Protein AF-A0A8D0JMH1-F1 (afdb_monomer)

Radius of gyration: 42.27 Å; Cα contacts (8 Å, |Δi|>4): 27; chains: 1; bounding box: 90×72×125 Å

Sequence (154 aa):
MNTSFLKRGDCNSGYRIKMGEKRKRQQKLQNVPQIPCIRVPPSASGTSLLKDLTQGQQRYFYSIMRIYSPRPQWEALQTRYIHRLLQEQLLGYITQQEALAYAAVLRDSTKRASAKAAPQRTIPQRASGMTRTRPTALPVSAVAVGPRAQSMGL

Mean predicted aligned error: 19.94 Å

pLDDT: mean 70.53, std 21.59, range [32.16, 96.62]

Secondary structure (DSSP, 8-state):
-----------------------------TT-------PPPHHHHTSTTTTT--HHHHHHHHHHHHHT-SHHHHHHHHHHHHHHHHHHHHTTSS-HHHHHHHHHHHHHHHHHHHHHT-------------------------------------

InterPro domains:
  IPR029373 FAM216 [PF15107] (19-128)
  IPR029373 FAM216 [PTHR16476] (14-151)

Structure (mmCIF, N/CA/C/O backbone):
data_AF-A0A8D0JMH1-F1
#
_entry.id   AF-A0A8D0JMH1-F1
#
loop_
_atom_site.group_PDB
_atom_site.id
_atom_site.type_symbol
_atom_site.label_atom_id
_atom_site.label_alt_id
_atom_site.label_comp_id
_atom_site.label_asym_id
_atom_site.label_entity_id
_atom_site.label_seq_id
_atom_site.pdbx_PDB_ins_code
_atom_site.Cartn_x
_atom_site.Cartn_y
_atom_site.Cartn_z
_atom_site.occupancy
_atom_site.B_iso_or_equiv
_atom_site.auth_seq_id
_atom_site.auth_comp_id
_atom_site.auth_asym_id
_atom_site.auth_atom_id
_atom_site.pdbx_PDB_model_num
ATOM 1 N N . MET A 1 1 ? 72.275 24.451 -66.488 1.00 33.97 1 MET A N 1
ATOM 2 C CA . MET A 1 1 ? 73.069 23.386 -65.844 1.00 33.97 1 MET A CA 1
ATOM 3 C C . MET A 1 1 ? 72.983 23.557 -64.337 1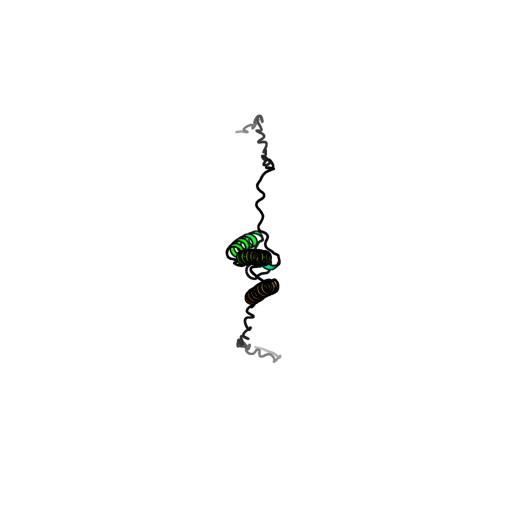.00 33.97 1 MET A C 1
ATOM 5 O O . MET A 1 1 ? 73.310 24.633 -63.867 1.00 33.97 1 MET A O 1
ATOM 9 N N . ASN A 1 2 ? 72.551 22.490 -63.657 1.00 32.16 2 ASN A N 1
ATOM 10 C CA . ASN A 1 2 ? 72.887 22.089 -62.283 1.00 32.16 2 ASN A CA 1
ATOM 11 C C . ASN A 1 2 ? 72.436 22.999 -61.118 1.00 32.16 2 ASN A C 1
ATOM 13 O O . ASN A 1 2 ? 72.894 24.120 -60.969 1.00 32.16 2 ASN A O 1
ATOM 17 N N . THR A 1 3 ? 71.390 22.582 -60.385 1.00 39.97 3 THR A N 1
ATOM 18 C CA . THR A 1 3 ? 71.424 21.811 -59.106 1.00 39.97 3 THR A CA 1
ATOM 19 C C . THR A 1 3 ? 71.620 22.744 -57.900 1.00 39.97 3 THR A C 1
ATOM 21 O O . THR A 1 3 ? 72.518 23.563 -57.928 1.00 39.97 3 THR A O 1
ATOM 24 N N . SER A 1 4 ? 70.939 22.689 -56.758 1.00 41.38 4 SER A N 1
ATOM 25 C CA . SER A 1 4 ? 69.920 21.808 -56.195 1.00 41.38 4 SER A CA 1
ATOM 26 C C . SER A 1 4 ? 69.784 22.169 -54.699 1.00 41.38 4 SER A C 1
ATOM 28 O O . SER A 1 4 ? 70.728 22.690 -54.115 1.00 41.38 4 SER A O 1
ATOM 30 N N . PHE A 1 5 ? 68.666 21.770 -54.086 1.00 43.41 5 PHE A N 1
ATOM 31 C CA . PHE A 1 5 ? 68.468 21.533 -52.645 1.00 43.41 5 PHE A CA 1
ATOM 32 C C . PHE A 1 5 ? 68.405 22.729 -51.674 1.00 43.41 5 PHE A C 1
ATOM 34 O O . PHE A 1 5 ? 69.396 23.170 -51.097 1.00 43.41 5 PHE A O 1
ATOM 41 N N . LEU A 1 6 ? 67.159 23.112 -51.348 1.00 45.34 6 LEU A N 1
ATOM 42 C CA . LEU A 1 6 ? 66.794 23.685 -50.049 1.00 45.34 6 LEU A CA 1
ATOM 43 C C . LEU A 1 6 ? 67.271 22.758 -48.920 1.00 45.34 6 LEU A C 1
ATOM 45 O O . LEU A 1 6 ? 66.761 21.646 -48.748 1.00 45.34 6 LEU A O 1
ATOM 49 N N . LYS A 1 7 ? 68.218 23.243 -48.118 1.00 45.16 7 LYS A N 1
ATOM 50 C CA . LYS A 1 7 ? 68.630 22.614 -46.866 1.00 45.16 7 LYS A CA 1
ATOM 51 C C . LYS A 1 7 ? 67.580 22.924 -45.796 1.00 45.16 7 LYS A C 1
ATOM 53 O O . LYS A 1 7 ? 67.438 24.061 -45.362 1.00 45.16 7 LYS A O 1
ATOM 58 N N . ARG A 1 8 ? 66.819 21.898 -45.406 1.00 52.59 8 ARG A N 1
ATOM 59 C CA . ARG A 1 8 ? 66.055 21.873 -44.152 1.00 52.59 8 ARG A CA 1
ATOM 60 C C . ARG A 1 8 ? 67.041 21.727 -42.991 1.00 52.59 8 ARG A C 1
ATOM 62 O O . ARG A 1 8 ? 67.857 20.812 -43.015 1.00 52.59 8 ARG A O 1
ATOM 69 N N . GLY A 1 9 ? 66.926 22.605 -42.005 1.00 43.75 9 GLY A N 1
ATOM 70 C CA . GLY A 1 9 ? 67.577 22.517 -40.697 1.00 43.75 9 GLY A CA 1
ATOM 71 C C . GLY A 1 9 ? 67.386 23.851 -39.973 1.00 43.75 9 GLY A C 1
ATOM 72 O O . GLY A 1 9 ? 67.534 24.895 -40.591 1.00 43.75 9 GLY A O 1
ATOM 73 N N . ASP A 1 10 ? 66.963 23.954 -38.725 1.00 45.00 10 ASP A N 1
ATOM 74 C CA . ASP A 1 10 ? 66.491 22.984 -37.751 1.00 45.00 10 ASP A CA 1
ATOM 75 C C . ASP A 1 10 ? 65.438 23.726 -36.923 1.00 45.00 10 ASP A C 1
ATOM 77 O O . ASP A 1 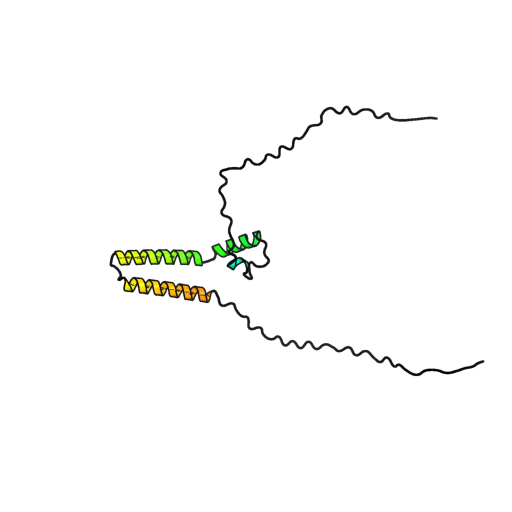10 ? 65.672 24.841 -36.449 1.00 45.00 10 ASP A O 1
ATOM 81 N N . CYS A 1 11 ? 64.249 23.144 -36.772 1.00 42.19 11 CYS A N 1
ATOM 82 C CA . CYS A 1 11 ? 63.221 23.718 -35.911 1.00 42.19 11 CYS A CA 1
ATOM 83 C C . CYS A 1 11 ? 63.688 23.495 -34.470 1.00 42.19 11 CYS A C 1
ATOM 85 O O . CYS A 1 11 ? 63.583 22.381 -33.955 1.00 42.19 11 CYS A O 1
ATOM 87 N N . ASN A 1 12 ? 64.246 24.530 -33.842 1.00 44.53 12 ASN A N 1
ATOM 88 C CA . ASN A 1 12 ? 64.660 24.486 -32.447 1.00 44.53 12 ASN A CA 1
ATOM 89 C C . ASN A 1 12 ? 63.431 24.193 -31.564 1.00 44.53 12 ASN A C 1
ATOM 91 O O . ASN A 1 12 ? 62.542 25.021 -31.359 1.00 44.53 12 ASN A O 1
ATOM 95 N N . S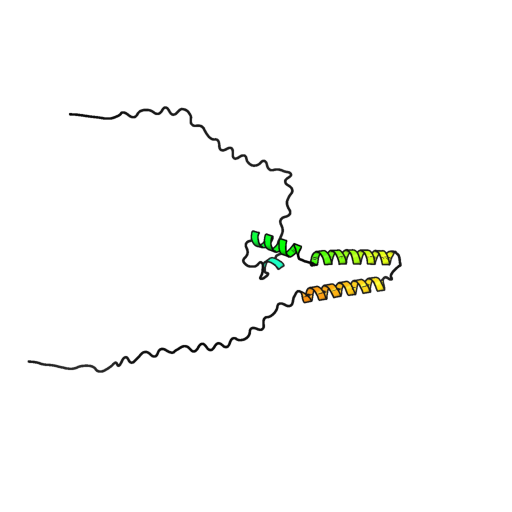ER A 1 13 ? 63.372 22.938 -31.129 1.00 55.69 13 SER A N 1
ATOM 96 C CA . SER A 1 13 ? 62.386 22.341 -30.241 1.00 55.69 13 SER A CA 1
ATOM 97 C C . SER A 1 13 ? 62.538 22.936 -28.842 1.00 55.69 13 SER A C 1
ATOM 99 O O . SER A 1 13 ? 63.362 22.468 -28.058 1.00 55.69 13 SER A O 1
ATOM 101 N N . GLY A 1 14 ? 61.726 23.942 -28.514 1.00 53.91 14 GLY A N 1
ATOM 102 C CA . GLY A 1 14 ? 61.943 24.715 -27.292 1.00 53.91 14 GLY A CA 1
ATOM 103 C C . GLY A 1 14 ? 60.721 25.141 -26.490 1.00 53.91 14 GLY A C 1
ATOM 104 O O . GLY A 1 14 ? 60.881 25.997 -25.637 1.00 53.91 14 GLY A O 1
ATOM 105 N N . TYR A 1 15 ? 59.519 24.601 -26.708 1.00 48.75 15 TYR A N 1
ATOM 106 C CA . TYR A 1 15 ? 58.428 24.715 -25.721 1.00 48.75 15 TYR A CA 1
ATOM 107 C C . TYR A 1 15 ? 57.326 23.687 -25.990 1.00 48.75 15 TYR A C 1
ATOM 109 O O . TYR A 1 15 ? 56.277 23.946 -26.573 1.00 48.75 15 TYR A O 1
ATOM 117 N N . ARG A 1 16 ? 57.543 22.464 -25.512 1.00 48.88 16 ARG A N 1
ATOM 118 C CA . ARG A 1 16 ? 56.466 21.484 -25.383 1.00 48.88 16 ARG A CA 1
ATOM 119 C C . ARG A 1 16 ? 55.609 21.899 -24.187 1.00 48.88 16 ARG A C 1
ATOM 121 O O . ARG A 1 16 ? 55.895 21.497 -23.060 1.00 48.88 16 ARG A O 1
ATOM 128 N N . ILE A 1 17 ? 54.577 22.713 -24.431 1.00 52.47 17 ILE A N 1
ATOM 129 C CA . ILE A 1 17 ? 53.492 22.966 -23.474 1.00 52.47 17 ILE A CA 1
ATOM 130 C C . ILE A 1 17 ? 52.895 21.596 -23.139 1.00 52.47 17 ILE A C 1
ATOM 132 O O . ILE A 1 17 ? 52.091 21.036 -23.883 1.00 52.47 17 ILE A O 1
ATOM 136 N N . LYS A 1 18 ? 53.343 20.997 -22.033 1.00 56.25 18 LYS A N 1
ATOM 137 C CA . LYS A 1 18 ? 52.652 19.862 -21.437 1.00 56.25 18 LYS A CA 1
ATOM 138 C C . LYS A 1 18 ? 51.336 20.423 -20.915 1.00 56.25 18 LYS A C 1
ATOM 140 O O . LYS A 1 18 ? 51.279 20.918 -19.792 1.00 56.25 18 LYS A O 1
ATOM 145 N N . MET A 1 19 ? 50.285 20.335 -21.729 1.00 52.09 19 MET A N 1
ATOM 146 C CA . MET A 1 19 ? 48.911 20.332 -21.242 1.00 52.09 19 MET A CA 1
ATOM 147 C C . MET A 1 19 ? 48.790 19.090 -20.365 1.00 52.09 19 MET A C 1
ATOM 149 O O . MET A 1 19 ? 48.402 18.017 -20.815 1.00 52.09 19 MET A O 1
ATOM 153 N N . GLY A 1 20 ? 49.247 19.201 -19.119 1.00 50.06 20 GLY A N 1
ATOM 154 C CA . GLY A 1 20 ? 48.911 18.241 -18.096 1.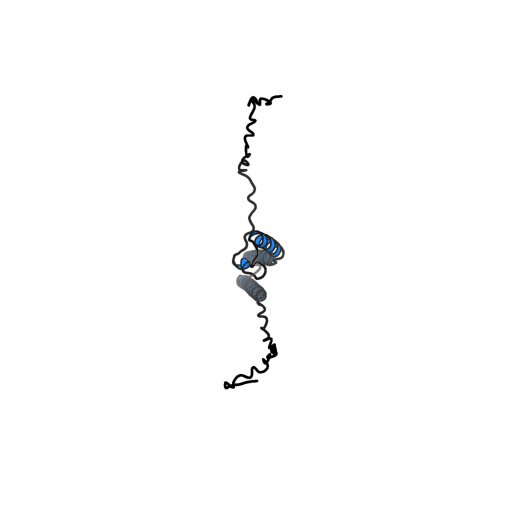00 50.06 20 GLY A CA 1
ATOM 155 C C . GLY A 1 20 ? 47.402 18.292 -17.996 1.00 50.06 20 GLY A C 1
ATOM 156 O O . GLY A 1 20 ? 46.864 19.225 -17.401 1.00 50.06 20 GLY A O 1
ATOM 157 N N . GLU A 1 21 ? 46.731 17.325 -18.620 1.00 57.59 21 GLU A N 1
ATOM 158 C CA . GLU A 1 21 ? 45.339 17.003 -18.367 1.00 57.59 21 GLU A CA 1
ATOM 159 C C . GLU A 1 21 ? 45.227 16.655 -16.884 1.00 57.59 21 GLU A C 1
ATOM 161 O O . GLU A 1 21 ? 45.195 15.500 -16.460 1.00 57.59 21 GLU A O 1
ATOM 166 N N . LYS A 1 22 ? 45.154 17.691 -16.050 1.00 57.62 22 LYS A N 1
ATOM 167 C CA . LYS A 1 22 ? 44.542 17.597 -14.745 1.00 57.62 22 LYS A CA 1
ATOM 168 C C . LYS A 1 22 ? 43.073 17.361 -15.049 1.00 57.62 22 LYS A C 1
ATOM 170 O O . LYS A 1 22 ? 42.273 18.294 -15.040 1.00 57.62 22 LYS A O 1
ATOM 175 N N . ARG A 1 23 ? 42.708 16.099 -15.311 1.00 55.06 23 ARG A N 1
ATOM 176 C CA . ARG A 1 23 ? 41.375 15.605 -14.976 1.00 55.06 23 ARG A CA 1
ATOM 177 C C . ARG A 1 23 ? 41.199 16.011 -13.524 1.00 55.06 23 ARG A C 1
ATOM 179 O O . ARG A 1 23 ? 41.755 15.372 -12.632 1.00 55.06 23 ARG A O 1
ATOM 186 N N . LYS A 1 24 ? 40.509 17.131 -13.291 1.00 61.88 24 LYS A N 1
ATOM 187 C CA . LYS A 1 24 ? 39.984 17.487 -11.982 1.00 61.88 24 LYS A CA 1
ATOM 188 C C . LYS A 1 24 ? 39.099 16.303 -11.625 1.00 61.88 24 LYS A C 1
ATOM 190 O O . LYS A 1 24 ? 37.954 16.236 -12.061 1.00 61.88 24 LYS A O 1
ATOM 195 N N . ARG A 1 25 ? 39.662 15.307 -10.930 1.00 62.56 25 ARG A N 1
ATOM 196 C CA . ARG A 1 25 ? 38.878 14.295 -10.233 1.00 62.56 25 ARG A CA 1
ATOM 197 C C . ARG A 1 25 ? 37.920 15.125 -9.406 1.00 62.56 25 ARG A C 1
ATOM 199 O O . ARG A 1 25 ? 38.375 15.879 -8.546 1.00 62.56 25 ARG A O 1
ATOM 206 N N . GLN A 1 26 ? 36.641 15.072 -9.768 1.00 63.75 26 GLN A N 1
ATOM 207 C CA . GLN A 1 26 ? 35.582 15.677 -8.982 1.00 63.75 26 GLN A CA 1
ATOM 208 C C . GLN A 1 26 ? 35.867 15.280 -7.540 1.00 63.75 26 GLN A C 1
ATOM 210 O O . GLN A 1 26 ? 35.972 14.087 -7.234 1.00 63.75 26 GLN A O 1
ATOM 215 N N . GLN A 1 27 ? 36.140 16.276 -6.696 1.00 61.25 27 GLN A N 1
ATOM 216 C CA . GLN A 1 27 ? 36.308 16.035 -5.275 1.00 61.25 27 GLN A CA 1
ATOM 217 C C . GLN A 1 27 ? 35.060 15.280 -4.842 1.00 61.25 27 GLN A C 1
ATOM 219 O O . GLN A 1 27 ? 33.945 15.690 -5.168 1.00 61.25 27 GLN A O 1
ATOM 224 N N . LYS A 1 28 ? 35.263 14.117 -4.223 1.00 63.94 28 LYS A N 1
ATOM 225 C CA . LYS A 1 28 ? 34.187 13.255 -3.751 1.00 63.94 28 LYS A CA 1
ATOM 226 C C . LYS A 1 28 ? 33.412 14.089 -2.736 1.00 63.94 28 LYS A C 1
AT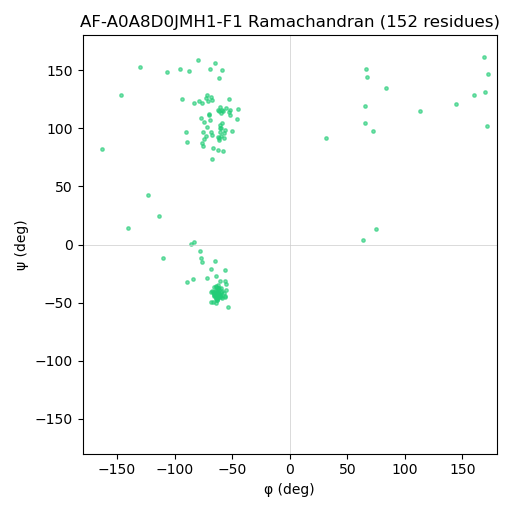OM 228 O O . LYS A 1 28 ? 33.858 14.239 -1.604 1.00 63.94 28 LYS A O 1
ATOM 233 N N . LEU A 1 29 ? 32.326 14.714 -3.181 1.00 64.38 29 LEU A N 1
ATOM 234 C CA . LEU A 1 29 ? 31.432 15.489 -2.341 1.00 64.38 29 LEU A CA 1
ATOM 235 C C . LEU A 1 29 ? 30.900 14.497 -1.304 1.00 64.38 29 LEU A C 1
ATOM 237 O O . LEU A 1 29 ? 30.058 13.657 -1.608 1.00 64.38 29 LEU A O 1
ATOM 241 N N . GLN A 1 30 ? 31.474 14.517 -0.101 1.00 65.00 30 GLN A N 1
ATOM 242 C CA . GLN A 1 30 ? 31.135 13.562 0.960 1.00 65.00 30 GLN A CA 1
ATOM 243 C C . GLN A 1 30 ? 29.675 13.730 1.421 1.00 65.00 30 GLN A C 1
ATOM 245 O O . GLN A 1 30 ? 29.121 12.826 2.031 1.00 65.00 30 GLN A O 1
ATOM 250 N N . ASN A 1 31 ? 29.041 14.845 1.035 1.00 68.38 31 ASN A N 1
ATOM 251 C CA . ASN A 1 31 ? 27.677 15.234 1.373 1.00 68.38 31 ASN A CA 1
ATOM 252 C C . ASN A 1 31 ? 26.810 15.470 0.121 1.00 68.38 31 ASN A C 1
ATOM 254 O O . ASN A 1 31 ? 26.078 16.456 0.052 1.00 68.38 31 ASN A O 1
ATOM 258 N N . VAL A 1 32 ? 26.900 14.616 -0.908 1.00 67.19 32 VAL A N 1
ATOM 259 C CA . VAL A 1 32 ? 25.851 14.618 -1.946 1.00 67.19 32 VAL A CA 1
ATOM 260 C C . VAL A 1 32 ? 24.603 13.991 -1.332 1.00 67.19 32 VAL A C 1
ATOM 262 O O . VAL A 1 32 ? 24.704 12.865 -0.836 1.00 67.19 32 VAL A O 1
ATOM 265 N N . PRO A 1 33 ? 23.435 14.659 -1.366 1.00 70.38 33 PRO A N 1
ATOM 266 C CA . PRO A 1 33 ? 22.195 14.020 -0.961 1.00 70.38 33 PRO A CA 1
ATOM 267 C C . PRO A 1 33 ? 22.029 12.747 -1.787 1.00 70.38 33 PRO A C 1
ATOM 269 O O . PRO A 1 33 ? 21.979 12.780 -3.019 1.00 70.38 33 PRO A O 1
ATOM 272 N N . GLN A 1 34 ? 22.009 11.604 -1.106 1.00 69.50 34 GLN A N 1
ATOM 273 C CA . GLN A 1 34 ? 21.872 10.319 -1.763 1.00 69.50 34 GLN A CA 1
ATOM 274 C C . GLN A 1 34 ? 20.427 10.214 -2.247 1.00 69.50 34 GLN A C 1
ATOM 276 O O . GLN A 1 34 ? 19.533 9.858 -1.484 1.00 69.50 34 GLN A O 1
ATOM 281 N N . ILE A 1 35 ? 20.186 10.598 -3.504 1.00 68.00 35 ILE A N 1
ATOM 282 C CA . ILE A 1 35 ? 18.855 10.522 -4.105 1.00 68.00 35 ILE A CA 1
ATOM 283 C C . ILE A 1 35 ? 18.437 9.049 -4.074 1.00 68.00 35 ILE A C 1
ATOM 285 O O . ILE A 1 35 ? 19.115 8.218 -4.693 1.00 68.00 35 ILE A O 1
ATOM 289 N N . PRO A 1 36 ? 17.350 8.693 -3.365 1.00 72.94 36 PRO A N 1
ATOM 290 C CA . PRO A 1 36 ? 16.895 7.318 -3.309 1.00 72.94 36 PRO A CA 1
ATOM 291 C C . PRO A 1 36 ? 16.592 6.834 -4.725 1.00 72.94 36 PRO A C 1
ATOM 293 O O . PRO A 1 36 ? 15.707 7.346 -5.410 1.00 72.94 36 PRO A O 1
ATOM 296 N N . CYS A 1 37 ? 17.354 5.847 -5.189 1.00 76.38 37 CYS A N 1
ATOM 297 C CA . CYS A 1 37 ? 17.110 5.246 -6.488 1.00 76.38 37 CYS A CA 1
ATOM 298 C C . CYS A 1 37 ? 15.776 4.496 -6.434 1.00 76.38 37 CYS A C 1
ATOM 300 O O . CYS A 1 37 ? 15.588 3.620 -5.586 1.00 76.38 37 CYS A O 1
ATOM 302 N N . ILE A 1 38 ? 14.857 4.827 -7.344 1.00 83.81 38 ILE A N 1
ATOM 303 C CA . ILE A 1 38 ? 13.585 4.115 -7.471 1.00 83.81 38 ILE A CA 1
ATOM 304 C C . ILE A 1 38 ? 13.895 2.664 -7.836 1.00 83.81 38 ILE A C 1
ATOM 306 O O . ILE A 1 38 ? 14.453 2.383 -8.898 1.00 83.81 38 ILE A O 1
ATOM 310 N N . ARG A 1 39 ? 13.552 1.743 -6.935 1.00 88.56 39 ARG A N 1
ATOM 311 C CA . ARG A 1 39 ? 13.704 0.304 -7.148 1.00 88.56 39 ARG A CA 1
ATOM 312 C C . ARG A 1 39 ? 12.399 -0.250 -7.699 1.00 88.56 39 ARG A C 1
ATOM 314 O O . ARG A 1 39 ? 11.348 -0.068 -7.086 1.00 88.56 39 ARG A O 1
ATOM 321 N N . VAL A 1 40 ? 12.482 -0.919 -8.843 1.00 87.38 40 VAL A N 1
ATOM 322 C CA . VAL A 1 40 ? 11.358 -1.672 -9.406 1.00 87.38 40 VAL A CA 1
ATOM 323 C C . VAL A 1 40 ? 11.343 -3.047 -8.732 1.00 87.38 40 VAL A C 1
ATOM 325 O O . VAL A 1 40 ? 12.360 -3.742 -8.783 1.00 87.38 40 VAL A O 1
ATOM 328 N N . PRO A 1 41 ? 10.249 -3.439 -8.058 1.00 88.25 41 PRO A N 1
ATOM 329 C CA . PRO A 1 41 ? 10.132 -4.769 -7.476 1.00 88.25 41 PRO A CA 1
ATOM 330 C C . PRO A 1 41 ? 10.197 -5.855 -8.562 1.00 88.25 41 PRO A C 1
ATOM 332 O O . PRO A 1 41 ? 9.585 -5.668 -9.615 1.00 88.25 41 PRO A O 1
ATOM 335 N N . PRO A 1 42 ? 10.824 -7.020 -8.307 1.00 85.94 42 PRO A N 1
ATOM 336 C CA . PRO A 1 42 ? 10.868 -8.122 -9.276 1.00 85.94 42 PRO A CA 1
ATOM 337 C C . PRO A 1 42 ? 9.479 -8.579 -9.746 1.00 85.94 42 PRO A C 1
ATOM 339 O O . PRO A 1 42 ? 9.293 -8.911 -10.913 1.00 85.94 42 PRO A O 1
ATOM 342 N N . SER A 1 43 ? 8.484 -8.520 -8.853 1.00 83.94 43 SE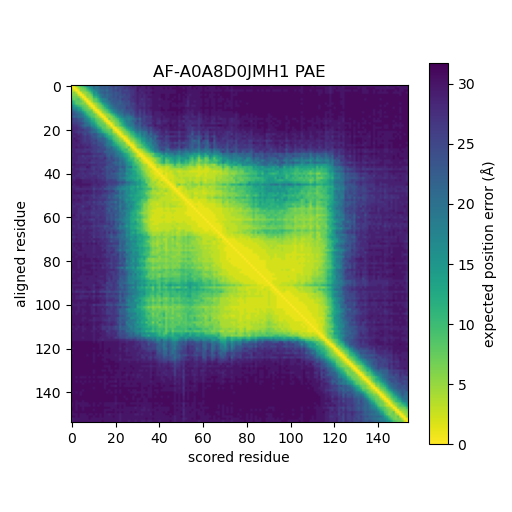R A N 1
ATOM 343 C CA . SER A 1 43 ? 7.082 -8.819 -9.162 1.00 83.94 43 SER A CA 1
ATOM 344 C C . SER A 1 43 ? 6.456 -7.855 -10.177 1.00 83.94 43 SER A C 1
ATOM 346 O O . SER A 1 43 ? 5.540 -8.243 -10.895 1.00 83.94 43 SER A O 1
ATOM 348 N N . ALA A 1 44 ? 6.943 -6.614 -10.257 1.00 83.31 44 ALA A N 1
ATOM 349 C CA . ALA A 1 44 ? 6.486 -5.619 -11.223 1.00 83.31 44 ALA A CA 1
ATOM 350 C C . ALA A 1 44 ? 7.279 -5.684 -12.538 1.00 83.31 44 ALA A C 1
ATOM 352 O O . ALA A 1 44 ? 6.707 -5.450 -13.604 1.00 83.31 44 ALA A O 1
ATOM 353 N N . SER A 1 45 ? 8.567 -6.042 -12.489 1.00 83.12 45 SER A N 1
ATOM 354 C CA . SER A 1 45 ? 9.437 -6.117 -13.672 1.00 83.12 45 SER A CA 1
ATOM 355 C C . SER A 1 45 ? 8.948 -7.115 -14.728 1.00 83.12 45 SER A C 1
ATOM 357 O O . SER A 1 45 ? 9.140 -6.883 -15.915 1.00 83.12 45 SER A O 1
ATOM 359 N N . GLY A 1 46 ? 8.292 -8.202 -14.308 1.00 81.38 46 GLY A N 1
ATOM 360 C CA . GLY A 1 46 ? 7.740 -9.226 -15.207 1.00 81.38 46 GLY A CA 1
ATOM 361 C C . GLY A 1 46 ? 6.363 -8.901 -15.800 1.00 81.38 46 GLY A C 1
ATOM 362 O O . GLY A 1 46 ? 5.789 -9.730 -16.503 1.00 81.38 46 GLY A O 1
ATOM 363 N N . THR A 1 47 ? 5.793 -7.730 -15.506 1.00 86.25 47 THR A N 1
ATOM 364 C CA . THR A 1 47 ? 4.493 -7.334 -16.067 1.00 86.25 47 THR A CA 1
ATOM 365 C C . THR A 1 47 ? 4.607 -7.054 -17.563 1.00 86.25 47 THR A C 1
ATOM 367 O O . THR A 1 47 ? 5.644 -6.604 -18.046 1.00 86.25 47 THR A O 1
ATOM 370 N N . SER A 1 48 ? 3.520 -7.262 -18.313 1.00 84.38 48 SER A N 1
ATOM 371 C CA . SER A 1 48 ? 3.479 -6.996 -19.761 1.00 84.38 48 SER A CA 1
ATOM 372 C C . SER A 1 48 ? 3.849 -5.560 -20.142 1.00 84.38 48 SER A C 1
ATOM 374 O O . SER A 1 48 ? 4.248 -5.330 -21.278 1.00 84.38 48 SER A O 1
ATOM 376 N N . LEU A 1 49 ? 3.720 -4.622 -19.200 1.00 84.56 49 LEU A N 1
ATOM 377 C CA . LEU A 1 49 ? 4.035 -3.208 -19.368 1.00 84.56 49 LEU A CA 1
ATOM 378 C C . LEU A 1 49 ? 5.525 -2.886 -19.164 1.00 84.56 49 LEU A C 1
ATOM 380 O O . LEU A 1 49 ? 6.012 -1.923 -19.745 1.00 84.56 49 LEU A O 1
ATOM 384 N N . LEU A 1 50 ? 6.234 -3.651 -18.325 1.00 88.62 50 LEU A N 1
ATOM 385 C CA . LEU A 1 50 ? 7.637 -3.388 -17.968 1.00 88.62 50 LEU A CA 1
ATOM 386 C C . LEU A 1 50 ? 8.626 -4.410 -18.542 1.00 88.62 50 LEU A C 1
ATOM 388 O O . LEU A 1 50 ? 9.839 -4.170 -18.504 1.00 88.62 50 LEU A O 1
ATOM 392 N N . LYS A 1 51 ? 8.125 -5.527 -19.080 1.00 88.81 51 LYS A N 1
ATOM 393 C CA . LYS A 1 51 ? 8.941 -6.507 -19.799 1.00 88.81 51 LYS A CA 1
ATOM 394 C C . LYS A 1 51 ? 9.632 -5.857 -21.001 1.00 88.81 51 LYS A C 1
ATOM 396 O O . LYS A 1 51 ? 9.126 -4.895 -21.571 1.00 88.81 51 LYS A O 1
ATOM 401 N N . ASP A 1 52 ? 10.802 -6.378 -21.354 1.00 91.38 52 ASP A N 1
ATOM 402 C CA . ASP A 1 52 ? 11.608 -5.959 -22.513 1.00 91.38 52 ASP A CA 1
ATOM 403 C C . ASP A 1 52 ? 12.134 -4.505 -22.478 1.00 91.38 52 ASP A C 1
ATOM 405 O O . ASP A 1 52 ? 12.810 -4.057 -23.403 1.00 91.38 52 ASP A O 1
ATOM 409 N N . LEU A 1 53 ? 11.893 -3.765 -21.389 1.00 90.38 53 LEU A N 1
ATOM 410 C CA . LEU A 1 53 ? 12.426 -2.420 -21.177 1.00 90.38 53 LEU A CA 1
ATOM 411 C C . LEU A 1 53 ? 13.808 -2.444 -20.516 1.00 90.38 53 LEU A C 1
ATOM 413 O O . LEU A 1 53 ? 14.109 -3.275 -19.658 1.00 90.38 53 LEU A O 1
ATOM 417 N N . THR A 1 54 ? 14.634 -1.446 -20.837 1.00 93.25 54 THR A N 1
ATOM 418 C CA . THR A 1 54 ? 15.901 -1.224 -20.127 1.00 93.25 54 THR A CA 1
ATOM 419 C C . THR A 1 54 ? 15.656 -0.845 -18.663 1.00 93.25 54 THR A C 1
ATOM 421 O O . THR A 1 54 ? 14.630 -0.259 -18.311 1.00 93.25 54 THR A O 1
ATOM 424 N N . GLN A 1 55 ? 16.637 -1.081 -17.788 1.00 89.62 55 GLN A N 1
ATOM 425 C CA . GLN A 1 55 ? 16.528 -0.753 -16.359 1.00 89.62 55 GLN A CA 1
ATOM 426 C C . GLN A 1 55 ? 16.209 0.735 -16.097 1.00 89.62 55 GLN A C 1
ATOM 428 O O . GLN A 1 55 ? 15.575 1.082 -15.099 1.00 89.62 55 GLN A O 1
ATOM 433 N N . GLY A 1 56 ? 16.661 1.647 -16.965 1.00 89.88 56 GLY A N 1
ATOM 434 C CA . GLY A 1 56 ? 16.319 3.072 -16.884 1.00 89.88 56 GLY A CA 1
ATOM 435 C C . GLY A 1 56 ? 14.846 3.332 -17.204 1.00 89.88 56 GLY A C 1
ATOM 436 O O . GLY A 1 56 ? 14.150 3.972 -16.416 1.00 89.88 56 GLY A O 1
ATOM 437 N N . GLN A 1 57 ? 14.360 2.771 -18.314 1.00 90.56 57 GLN A N 1
ATOM 438 C CA . GLN A 1 57 ? 12.963 2.888 -18.739 1.00 90.56 57 GLN A CA 1
ATOM 439 C C . GLN A 1 57 ? 12.007 2.256 -17.727 1.00 90.56 57 GLN A C 1
ATOM 441 O O . GLN A 1 57 ? 11.015 2.880 -17.364 1.00 90.56 57 GLN A O 1
ATOM 446 N N . GLN A 1 58 ? 12.333 1.072 -17.199 1.00 91.94 58 GLN A N 1
ATOM 447 C CA . GLN A 1 58 ? 11.529 0.424 -16.161 1.00 91.94 58 GLN A CA 1
ATOM 448 C C . GLN A 1 58 ? 11.357 1.323 -14.937 1.00 91.94 58 GLN A C 1
ATOM 450 O O . GLN A 1 58 ? 10.247 1.473 -14.436 1.00 91.94 58 GLN A O 1
ATOM 455 N N . ARG A 1 59 ? 12.439 1.962 -14.469 1.00 91.56 59 ARG A N 1
ATOM 456 C CA . ARG A 1 59 ? 12.385 2.883 -13.324 1.00 91.56 59 ARG A CA 1
ATOM 457 C C . ARG A 1 59 ? 11.526 4.112 -13.605 1.00 91.56 59 ARG A C 1
ATOM 459 O O . ARG A 1 59 ? 10.782 4.529 -12.721 1.00 91.56 59 ARG A O 1
ATOM 466 N N . TYR A 1 60 ? 11.617 4.668 -14.811 1.00 91.25 60 TYR A N 1
ATOM 467 C CA . TYR A 1 60 ? 10.817 5.816 -15.230 1.00 91.25 60 TYR A CA 1
ATOM 468 C C . TYR A 1 60 ? 9.324 5.475 -15.339 1.00 91.25 60 TYR A C 1
ATOM 470 O O . TYR A 1 60 ? 8.489 6.149 -14.747 1.00 91.25 60 TYR A O 1
ATOM 478 N N . PHE A 1 61 ? 8.968 4.385 -16.019 1.00 91.19 61 PHE A N 1
ATOM 479 C CA . PHE A 1 61 ? 7.565 3.981 -16.130 1.00 91.19 61 PHE A CA 1
ATOM 480 C C . PHE A 1 61 ? 6.977 3.565 -14.781 1.00 91.19 61 PHE A C 1
ATOM 482 O O . PHE A 1 61 ? 5.871 3.977 -14.433 1.00 91.19 61 PHE A O 1
ATOM 489 N N . TYR A 1 62 ? 7.731 2.814 -13.975 1.00 90.81 62 TYR A N 1
ATOM 490 C CA . TYR A 1 62 ? 7.294 2.423 -12.638 1.00 90.81 62 TYR A CA 1
ATOM 491 C C . TYR A 1 62 ? 7.071 3.630 -11.716 1.00 90.81 62 TYR A C 1
ATOM 493 O O . TYR A 1 62 ? 6.129 3.623 -10.924 1.00 90.81 62 TYR A O 1
ATOM 501 N N . SER A 1 63 ? 7.895 4.682 -11.810 1.00 89.38 63 SER A N 1
ATOM 502 C CA . SER A 1 63 ? 7.709 5.886 -10.992 1.00 89.38 63 SER A CA 1
ATOM 503 C C . SER A 1 63 ? 6.391 6.592 -11.311 1.00 89.38 63 SER A C 1
ATOM 505 O O . SER A 1 63 ? 5.667 6.960 -10.387 1.00 89.38 63 SER A O 1
ATOM 507 N N . ILE A 1 64 ? 6.036 6.687 -12.595 1.00 90.44 64 ILE A N 1
ATOM 508 C CA . ILE A 1 64 ? 4.759 7.245 -13.049 1.00 90.44 64 ILE A CA 1
ATOM 509 C C . ILE A 1 64 ? 3.603 6.377 -12.553 1.00 90.44 64 ILE A C 1
ATOM 511 O O . ILE A 1 64 ? 2.686 6.884 -11.911 1.00 90.44 64 ILE A O 1
ATOM 515 N N . MET A 1 65 ? 3.668 5.059 -12.771 1.00 89.31 65 MET A N 1
ATOM 516 C CA . MET A 1 65 ? 2.636 4.132 -12.292 1.00 89.31 65 MET A CA 1
ATOM 517 C C . MET A 1 65 ? 2.407 4.248 -10.783 1.00 89.31 65 MET A C 1
ATOM 519 O O . MET A 1 65 ? 1.272 4.183 -10.317 1.00 89.31 65 MET A O 1
ATOM 523 N N . ARG A 1 66 ? 3.482 4.435 -10.010 1.00 87.44 66 ARG A N 1
ATOM 524 C CA . ARG A 1 66 ? 3.412 4.563 -8.554 1.00 87.44 66 ARG A CA 1
ATOM 525 C C . ARG A 1 66 ? 2.666 5.825 -8.115 1.00 87.44 66 ARG A C 1
ATOM 527 O O . ARG A 1 66 ? 1.932 5.746 -7.133 1.00 87.44 66 ARG A O 1
ATOM 534 N N . ILE A 1 67 ? 2.800 6.945 -8.830 1.00 88.38 67 ILE A N 1
ATOM 535 C CA . ILE A 1 67 ? 2.080 8.198 -8.522 1.00 88.38 67 ILE A CA 1
ATOM 536 C C . ILE A 1 67 ? 0.565 8.004 -8.646 1.00 88.38 67 ILE A C 1
ATOM 538 O O . ILE A 1 67 ? -0.185 8.460 -7.789 1.00 88.38 67 ILE A O 1
ATOM 542 N N . TYR A 1 68 ? 0.123 7.272 -9.667 1.00 87.38 68 TYR A N 1
ATOM 543 C CA . TYR A 1 68 ? -1.298 6.996 -9.894 1.00 87.38 68 TYR A CA 1
ATOM 544 C C . TYR A 1 68 ? -1.821 5.779 -9.125 1.00 87.38 68 TYR A C 1
ATOM 546 O O . TYR A 1 68 ? -2.993 5.427 -9.244 1.00 87.38 68 TYR A O 1
ATOM 554 N N . SER A 1 69 ? -0.977 5.110 -8.335 1.00 86.31 69 SER A N 1
ATOM 555 C CA . SER A 1 69 ? -1.417 3.961 -7.553 1.00 86.31 69 SER A CA 1
ATOM 556 C C . SER A 1 69 ? -2.212 4.429 -6.321 1.00 86.31 69 SER A C 1
ATOM 558 O O . SER A 1 69 ? -1.669 5.147 -5.481 1.00 86.31 69 SER A O 1
ATOM 560 N N . PRO A 1 70 ? -3.481 4.005 -6.146 1.00 85.06 70 PRO A N 1
ATOM 561 C CA . PRO A 1 70 ? -4.265 4.358 -4.957 1.00 85.06 70 PRO A CA 1
ATOM 562 C C . PRO A 1 70 ? -3.848 3.539 -3.726 1.00 85.06 70 PRO A C 1
ATOM 564 O O . PRO A 1 70 ? -4.185 3.869 -2.593 1.00 85.06 70 PRO A O 1
ATOM 567 N N . ARG A 1 71 ? -3.098 2.456 -3.942 1.00 86.12 71 ARG A N 1
ATOM 568 C CA . ARG A 1 71 ? -2.684 1.493 -2.921 1.00 86.12 71 ARG A CA 1
ATOM 569 C C . ARG A 1 71 ? -1.975 2.118 -1.705 1.00 86.12 71 ARG A C 1
ATOM 571 O O . ARG A 1 71 ? -2.457 1.886 -0.602 1.00 86.12 71 ARG A O 1
ATOM 578 N N . PRO A 1 72 ? -0.904 2.924 -1.851 1.00 86.00 72 PRO A N 1
ATOM 579 C CA . PRO A 1 72 ? -0.242 3.539 -0.697 1.00 86.00 72 PRO A CA 1
ATOM 580 C C . PRO A 1 72 ? -1.162 4.484 0.088 1.00 86.00 72 PRO A C 1
ATOM 582 O O . PRO A 1 72 ? -1.074 4.558 1.310 1.00 86.00 72 PRO A O 1
ATOM 585 N N . GLN A 1 73 ? -2.064 5.195 -0.596 1.00 87.88 73 GLN A N 1
ATOM 586 C CA . GLN A 1 73 ? -3.028 6.083 0.060 1.00 87.88 73 GLN A CA 1
ATOM 587 C C . GLN A 1 73 ? -4.055 5.281 0.863 1.00 87.88 73 GLN A C 1
ATOM 589 O O . GLN A 1 73 ? -4.379 5.638 1.994 1.00 87.88 73 GLN A O 1
ATOM 594 N N . TRP A 1 74 ? -4.523 4.168 0.298 1.00 87.56 74 TRP A N 1
ATOM 595 C CA . TRP A 1 74 ? -5.431 3.256 0.977 1.00 87.56 74 TRP A CA 1
ATOM 596 C C . TRP A 1 74 ? -4.787 2.626 2.219 1.00 87.56 74 TRP A C 1
ATOM 598 O O . TRP A 1 74 ? -5.372 2.678 3.295 1.00 87.56 74 TRP A O 1
ATOM 608 N N . GLU A 1 75 ? -3.556 2.117 2.117 1.00 90.38 75 GLU A N 1
ATOM 609 C CA . GLU A 1 75 ? -2.802 1.551 3.251 1.00 90.38 75 GLU A CA 1
ATOM 610 C C . GLU A 1 75 ? -2.599 2.579 4.384 1.00 90.38 75 GLU A C 1
ATOM 612 O O . GLU A 1 75 ? -2.759 2.265 5.570 1.00 90.38 75 GLU A O 1
ATOM 617 N N . ALA A 1 76 ? -2.323 3.840 4.034 1.00 91.75 76 ALA A N 1
ATOM 618 C CA . ALA A 1 76 ? -2.231 4.926 5.005 1.00 91.75 76 ALA A CA 1
ATOM 619 C C . ALA A 1 76 ? -3.574 5.198 5.707 1.00 91.75 76 ALA A C 1
ATOM 621 O O . ALA A 1 76 ? -3.607 5.380 6.927 1.00 91.75 76 ALA A O 1
ATOM 622 N N . LEU A 1 77 ? -4.686 5.197 4.963 1.00 92.81 77 LEU A N 1
ATOM 623 C CA . LEU A 1 77 ? -6.024 5.384 5.528 1.00 92.81 77 LEU A CA 1
ATOM 624 C C . LEU A 1 77 ? -6.397 4.242 6.481 1.00 92.81 77 LEU A C 1
ATOM 626 O O . LEU A 1 77 ? -6.891 4.496 7.577 1.00 92.81 77 LEU A O 1
ATOM 630 N N . GLN A 1 78 ? -6.107 2.999 6.096 1.00 92.44 78 GLN A N 1
ATOM 631 C CA . GLN A 1 78 ? -6.337 1.823 6.935 1.00 92.44 78 GLN A CA 1
ATOM 632 C C . GLN A 1 78 ? -5.578 1.905 8.255 1.00 92.44 78 GLN A C 1
ATOM 634 O O . GLN A 1 78 ? -6.154 1.675 9.315 1.00 92.44 78 GLN A O 1
ATOM 639 N N . THR A 1 79 ? -4.302 2.284 8.199 1.00 93.56 79 THR A N 1
ATOM 640 C CA . THR A 1 79 ? -3.459 2.419 9.393 1.00 93.56 79 THR A CA 1
ATOM 641 C C . THR A 1 79 ? -4.020 3.472 10.349 1.00 93.56 79 THR A C 1
ATOM 643 O O . THR A 1 79 ? -4.137 3.228 11.549 1.00 93.56 79 THR A O 1
ATOM 646 N N . ARG A 1 80 ? -4.437 4.629 9.814 1.00 95.69 80 ARG A N 1
ATOM 647 C CA . ARG A 1 80 ? -5.084 5.691 10.601 1.00 95.69 80 ARG A CA 1
ATOM 648 C C . ARG A 1 80 ? -6.391 5.223 11.232 1.00 95.69 80 ARG A C 1
ATOM 650 O O . ARG A 1 80 ? -6.645 5.526 12.393 1.00 95.69 80 ARG A O 1
ATOM 657 N N . TYR A 1 81 ? -7.201 4.485 10.480 1.00 94.88 81 TYR A N 1
ATOM 658 C CA . TYR A 1 81 ? -8.462 3.949 10.977 1.00 94.88 81 TYR A CA 1
ATOM 659 C C . TYR A 1 81 ? -8.245 2.952 12.120 1.00 94.88 81 TYR A C 1
ATOM 661 O O . TYR A 1 81 ? -8.870 3.097 13.163 1.00 94.88 81 TYR A O 1
ATOM 669 N N . ILE A 1 82 ? -7.313 2.005 11.977 1.00 94.88 82 ILE A N 1
ATOM 670 C CA . ILE A 1 82 ? -6.976 1.040 13.039 1.00 94.88 82 ILE A CA 1
ATOM 671 C C . ILE A 1 82 ? -6.488 1.762 14.299 1.00 94.88 82 ILE A C 1
ATOM 673 O O . ILE A 1 82 ? -6.914 1.429 15.402 1.00 94.88 82 ILE A O 1
ATOM 677 N N . HIS A 1 83 ? -5.628 2.770 14.143 1.00 96.19 83 HIS A N 1
ATOM 678 C CA . HIS A 1 83 ? -5.143 3.560 15.273 1.00 96.19 83 HIS A CA 1
ATOM 679 C C . HIS A 1 83 ? -6.287 4.279 15.998 1.00 96.19 83 HIS A C 1
ATOM 681 O O . HIS A 1 83 ? -6.360 4.257 17.224 1.00 96.19 83 HIS A O 1
ATOM 687 N N . ARG A 1 84 ? -7.206 4.891 15.243 1.00 95.31 84 ARG A N 1
ATOM 688 C CA . ARG A 1 84 ? -8.399 5.527 15.808 1.00 95.31 84 ARG A CA 1
ATOM 689 C C . ARG A 1 84 ? -9.272 4.517 16.553 1.00 95.31 84 ARG A C 1
ATOM 691 O O . ARG A 1 84 ? -9.715 4.810 17.654 1.00 95.31 84 ARG A O 1
ATOM 698 N N . LEU A 1 85 ? -9.472 3.335 15.979 1.00 95.12 85 LEU A N 1
ATOM 699 C CA . LEU A 1 85 ? -10.261 2.263 16.578 1.00 95.12 85 LEU A CA 1
ATOM 700 C C . LEU A 1 85 ? -9.687 1.835 17.937 1.00 95.12 85 LEU A C 1
ATOM 702 O O . LEU A 1 85 ? -10.415 1.715 18.916 1.00 95.12 85 LEU A O 1
ATOM 706 N N . LEU A 1 86 ? -8.363 1.666 18.007 1.00 95.25 86 LEU A N 1
ATOM 707 C CA . LEU A 1 86 ? -7.668 1.335 19.249 1.00 95.25 86 LEU A CA 1
ATOM 708 C C . LEU A 1 86 ? -7.840 2.440 20.301 1.00 95.25 86 LEU A C 1
ATOM 710 O O . LEU A 1 86 ? -8.057 2.154 21.476 1.00 95.25 86 LEU A O 1
ATOM 714 N N . GLN A 1 87 ? -7.772 3.701 19.875 1.00 96.44 87 GLN A N 1
ATOM 715 C CA . GLN A 1 87 ? -7.984 4.846 20.752 1.00 96.44 87 GLN A CA 1
ATOM 716 C C . GLN A 1 87 ? -9.431 4.916 21.266 1.00 96.44 87 GLN A C 1
ATOM 718 O O . GLN A 1 87 ? -9.641 5.146 22.453 1.00 96.44 87 GLN A O 1
ATOM 723 N N . GLU A 1 88 ? -10.429 4.690 20.410 1.00 95.38 88 GLU A N 1
ATOM 724 C CA . GLU A 1 88 ? -11.845 4.662 20.802 1.00 95.38 88 GLU A CA 1
ATOM 725 C C . GLU A 1 88 ? -12.148 3.511 21.770 1.00 95.38 88 GLU A C 1
ATOM 727 O O . GLU A 1 88 ? -12.918 3.696 22.713 1.00 95.38 88 GLU 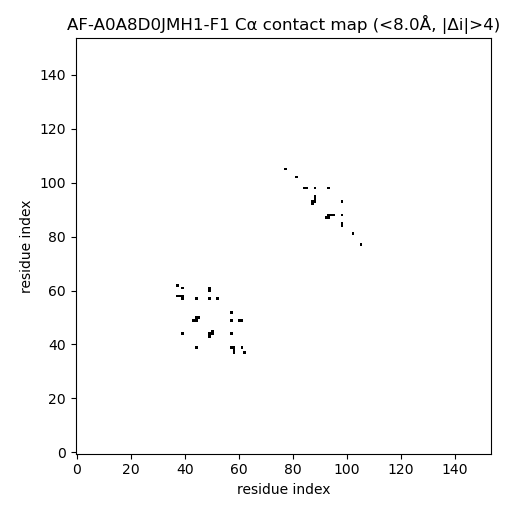A O 1
ATOM 732 N N . GLN A 1 89 ? -11.496 2.358 21.592 1.00 95.81 89 GLN A N 1
ATOM 733 C CA . GLN A 1 89 ? -11.592 1.233 22.521 1.00 95.81 89 GLN A CA 1
ATOM 734 C C . GLN A 1 89 ? -10.985 1.579 23.888 1.00 95.81 89 GLN A C 1
ATOM 736 O O . GLN A 1 89 ? -11.585 1.283 24.917 1.00 95.81 89 GLN A O 1
ATOM 741 N N . LEU A 1 90 ? -9.814 2.227 23.915 1.00 95.25 90 LEU A N 1
ATOM 742 C CA . LEU A 1 90 ? -9.159 2.644 25.162 1.00 95.25 90 LEU A CA 1
ATOM 743 C C . LEU A 1 90 ? -9.992 3.675 25.936 1.00 95.25 90 LEU A C 1
ATOM 745 O O . LEU A 1 90 ? -10.021 3.653 27.162 1.00 95.25 90 LEU A O 1
ATOM 749 N N . LEU A 1 91 ? -10.670 4.569 25.215 1.00 96.50 91 LEU A N 1
ATOM 750 C CA . LEU A 1 91 ? -11.556 5.581 25.791 1.00 96.50 91 LEU A CA 1
ATOM 751 C C . LEU A 1 91 ? -12.924 5.015 26.208 1.00 96.50 91 LEU A C 1
ATOM 753 O O . LEU A 1 91 ? -13.719 5.739 26.799 1.00 96.50 91 LEU A O 1
ATOM 757 N N . GLY A 1 92 ? -13.202 3.740 25.916 1.00 95.50 92 GLY A N 1
ATOM 758 C CA . GLY A 1 92 ? -14.453 3.076 26.280 1.00 95.50 92 GLY A CA 1
ATOM 759 C C . GLY A 1 92 ? -15.656 3.477 25.424 1.00 95.50 92 GLY A C 1
ATOM 760 O O . GLY A 1 92 ? -16.784 3.165 25.794 1.00 95.50 92 GLY A O 1
ATOM 761 N N . TYR A 1 93 ? -15.443 4.146 24.284 1.00 96.62 93 TYR A N 1
ATOM 762 C CA . TYR A 1 93 ? -16.525 4.470 23.345 1.00 96.62 93 TYR A CA 1
ATOM 763 C C . TYR A 1 93 ? -17.029 3.242 22.592 1.00 96.62 93 TYR A C 1
ATOM 765 O O . TYR A 1 93 ? -18.188 3.204 22.187 1.00 96.62 93 TYR A O 1
ATOM 773 N N . ILE A 1 94 ? -16.150 2.260 22.387 1.00 96.00 94 ILE A N 1
ATOM 774 C CA . ILE A 1 94 ? -16.467 0.999 21.722 1.00 96.00 94 ILE A CA 1
ATOM 775 C C . ILE A 1 94 ? -15.975 -0.177 22.553 1.00 96.00 94 ILE A C 1
ATOM 777 O O . ILE A 1 94 ? -14.983 -0.094 23.283 1.00 96.00 94 ILE A O 1
ATOM 781 N N . THR A 1 95 ? -16.648 -1.307 22.394 1.00 96.00 95 THR A N 1
ATOM 782 C CA . THR A 1 95 ? -16.230 -2.568 22.997 1.00 96.00 95 THR A CA 1
ATOM 783 C C . THR A 1 95 ? -15.110 -3.224 22.187 1.00 96.00 95 THR A C 1
ATOM 785 O O . THR A 1 95 ? -14.937 -2.995 20.987 1.00 96.00 95 THR A O 1
ATOM 788 N N . GLN A 1 96 ? -14.354 -4.115 22.831 1.00 93.94 96 GLN A N 1
ATOM 789 C CA . GLN A 1 96 ? -13.322 -4.900 22.149 1.00 93.94 96 GLN A CA 1
ATOM 790 C C . GLN A 1 96 ? -13.901 -5.762 21.016 1.00 93.94 96 GLN A C 1
ATOM 792 O O . GLN A 1 96 ? -13.270 -5.922 19.972 1.00 93.94 96 GLN A O 1
ATOM 797 N N . GLN A 1 97 ? -15.100 -6.318 21.204 1.00 94.94 97 GLN A N 1
ATOM 798 C CA . GLN A 1 97 ? -15.740 -7.169 20.203 1.00 94.94 97 GLN A CA 1
ATOM 799 C C . GLN A 1 97 ? -16.130 -6.375 18.952 1.00 94.94 97 GLN A C 1
ATOM 801 O O . GLN A 1 97 ? -15.905 -6.843 17.835 1.00 94.94 97 GLN A O 1
ATOM 806 N N . GLU A 1 98 ? -16.638 -5.156 19.126 1.00 95.31 98 GLU A N 1
ATOM 807 C CA . GLU A 1 98 ? -16.928 -4.243 18.017 1.00 95.31 98 GLU A CA 1
ATOM 808 C C . GLU A 1 98 ? -15.649 -3.833 17.288 1.00 95.31 98 GLU A C 1
ATOM 810 O O . GLU A 1 98 ? -15.593 -3.902 16.060 1.00 95.31 98 GLU A O 1
ATOM 815 N N . ALA A 1 99 ? -14.587 -3.490 18.025 1.00 94.50 99 ALA A N 1
ATOM 816 C CA . ALA A 1 99 ? -13.293 -3.164 17.434 1.00 94.50 99 ALA A CA 1
ATOM 817 C C . ALA A 1 99 ? -12.761 -4.317 16.553 1.00 94.50 99 ALA A C 1
ATOM 819 O O . ALA A 1 99 ? -12.333 -4.117 15.412 1.00 94.50 99 ALA A O 1
ATOM 820 N N . LEU A 1 100 ? -12.851 -5.559 17.036 1.00 94.31 100 LEU A N 1
ATOM 821 C CA . LEU A 1 100 ? -12.459 -6.736 16.257 1.00 94.31 100 LEU A CA 1
ATOM 822 C C . LEU A 1 100 ? -13.351 -6.949 15.026 1.00 94.31 100 LEU A C 1
ATOM 824 O O . LEU A 1 100 ? -12.834 -7.278 13.956 1.00 94.31 100 LEU A O 1
ATOM 828 N N . ALA A 1 101 ? -14.662 -6.727 15.145 1.00 95.81 101 ALA A N 1
ATOM 829 C CA . ALA A 1 101 ? -15.593 -6.835 14.025 1.00 95.81 101 ALA A CA 1
ATOM 830 C C . ALA A 1 101 ? -15.268 -5.817 12.917 1.00 95.81 101 ALA A C 1
ATOM 832 O O . ALA A 1 101 ? -15.157 -6.189 11.746 1.00 95.81 101 ALA A O 1
ATOM 833 N N . TYR A 1 102 ? -15.017 -4.554 13.272 1.00 94.31 102 TYR A N 1
ATOM 834 C CA . TYR A 1 102 ? -14.618 -3.522 12.310 1.00 94.31 102 TYR A CA 1
ATOM 835 C C . TYR A 1 102 ? -13.272 -3.833 11.645 1.00 94.31 102 TYR A C 1
ATOM 837 O O . TYR A 1 102 ? -13.128 -3.694 10.425 1.00 94.31 102 TYR A O 1
ATOM 845 N N . ALA A 1 103 ? -12.294 -4.318 12.414 1.00 93.25 103 ALA A N 1
ATOM 846 C CA . ALA A 1 103 ? -11.012 -4.749 11.867 1.00 93.25 103 ALA A CA 1
ATOM 847 C C . ALA A 1 103 ? -11.169 -5.925 10.883 1.00 93.25 103 ALA A C 1
ATOM 849 O O . ALA A 1 103 ? -10.504 -5.948 9.844 1.00 93.25 103 ALA A O 1
ATOM 850 N N . ALA A 1 104 ? -12.065 -6.878 11.160 1.00 94.56 104 ALA A N 1
ATOM 851 C CA . ALA A 1 104 ? -12.352 -7.996 10.261 1.00 94.56 104 ALA A CA 1
ATOM 852 C C . ALA A 1 104 ? -12.944 -7.517 8.924 1.00 94.56 104 ALA A C 1
ATOM 854 O O . ALA A 1 104 ? -12.413 -7.861 7.865 1.00 94.56 104 ALA A O 1
ATOM 855 N N . VAL A 1 105 ? -13.950 -6.635 8.963 1.00 94.50 105 VAL A N 1
ATOM 856 C CA . VAL A 1 105 ? -14.547 -6.030 7.756 1.00 94.50 105 VAL A CA 1
ATOM 857 C C . VAL A 1 105 ? -13.488 -5.303 6.922 1.00 94.50 105 VAL A C 1
ATOM 859 O O . VAL A 1 105 ? -13.447 -5.436 5.693 1.00 94.50 105 VAL A O 1
ATOM 862 N N . LEU A 1 106 ? -12.573 -4.577 7.572 1.00 91.62 106 LEU A N 1
ATOM 863 C CA . LEU A 1 106 ? -11.478 -3.897 6.886 1.00 91.62 106 LEU A CA 1
ATOM 864 C C . LEU A 1 106 ? -10.543 -4.889 6.175 1.00 91.62 106 LEU A C 1
ATOM 866 O O . LEU A 1 106 ? -10.195 -4.688 5.005 1.00 91.62 106 LEU A O 1
ATOM 870 N N . ARG A 1 107 ? -10.163 -5.987 6.837 1.00 90.69 107 ARG A N 1
ATOM 871 C CA . ARG A 1 107 ? -9.318 -7.035 6.237 1.00 90.69 107 ARG A CA 1
ATOM 872 C C . ARG A 1 107 ? -10.008 -7.695 5.044 1.00 90.69 107 ARG A C 1
ATOM 874 O O . ARG A 1 107 ? -9.380 -7.856 3.994 1.00 90.69 107 ARG A O 1
ATOM 881 N N . ASP A 1 108 ? -11.298 -7.985 5.155 1.00 92.00 108 ASP A N 1
ATOM 882 C CA . ASP A 1 108 ? -12.078 -8.596 4.078 1.00 92.00 108 ASP A CA 1
ATOM 883 C C . ASP A 1 108 ? -12.243 -7.666 2.876 1.00 92.00 108 ASP A C 1
ATOM 885 O O . ASP A 1 108 ? -12.083 -8.098 1.729 1.00 92.00 108 ASP A O 1
ATOM 889 N N . SER A 1 109 ? -12.484 -6.373 3.113 1.00 87.88 109 SER A N 1
ATOM 890 C CA . SER A 1 109 ? -12.546 -5.370 2.043 1.00 87.88 109 SER A CA 1
ATOM 891 C C . SER A 1 109 ? -11.227 -5.297 1.264 1.00 87.88 109 SER A C 1
ATOM 893 O O . SER A 1 109 ? -11.228 -5.282 0.032 1.00 87.88 109 SER A O 1
ATOM 895 N N . THR A 1 110 ? -10.096 -5.376 1.970 1.00 87.00 110 THR A N 1
ATOM 896 C CA . THR A 1 110 ? -8.749 -5.389 1.379 1.00 87.00 110 THR A CA 1
ATOM 897 C C . THR A 1 110 ? -8.532 -6.630 0.526 1.00 87.00 110 THR A C 1
ATOM 899 O O . THR A 1 110 ? -8.062 -6.542 -0.610 1.00 87.00 110 THR A O 1
ATOM 902 N N . LYS A 1 111 ? -8.913 -7.799 1.052 1.00 87.56 111 LYS A N 1
ATOM 903 C CA . LYS A 1 111 ? -8.805 -9.077 0.345 1.00 87.56 111 LYS A CA 1
ATOM 904 C C . LYS A 1 111 ? -9.636 -9.066 -0.941 1.00 87.56 111 LYS A C 1
ATOM 906 O O . LYS A 1 111 ? -9.141 -9.461 -1.996 1.00 87.56 111 LYS A O 1
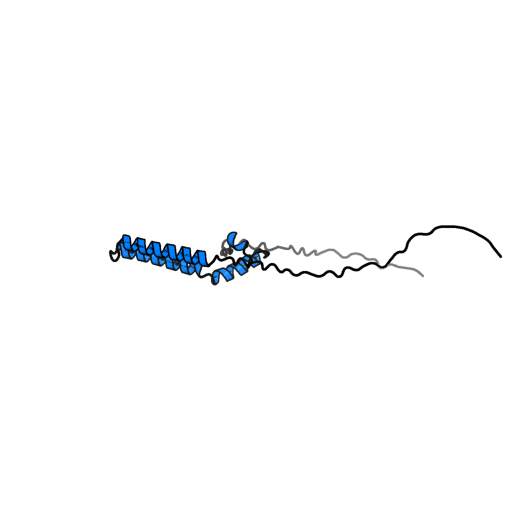ATOM 911 N N . ARG A 1 112 ? -10.866 -8.547 -0.876 1.00 86.00 112 ARG A N 1
ATOM 912 C CA . ARG A 1 112 ? -11.761 -8.390 -2.034 1.00 86.00 112 ARG A CA 1
ATOM 913 C C . ARG A 1 112 ? -11.225 -7.391 -3.060 1.00 86.00 112 ARG A C 1
ATOM 915 O O . ARG A 1 112 ? -11.288 -7.670 -4.255 1.00 86.00 112 ARG A O 1
ATOM 922 N N . ALA A 1 113 ? -10.685 -6.256 -2.617 1.00 79.75 113 ALA A N 1
ATOM 923 C CA . ALA A 1 113 ? -10.091 -5.254 -3.500 1.00 79.75 113 ALA A CA 1
ATOM 924 C C . ALA A 1 113 ? -8.857 -5.803 -4.236 1.00 79.75 113 ALA A C 1
ATOM 926 O O . ALA A 1 113 ? -8.734 -5.625 -5.445 1.00 79.75 113 ALA A O 1
ATOM 927 N N . SER A 1 114 ? -7.993 -6.539 -3.530 1.00 74.56 114 SER A N 1
ATOM 928 C CA . SER A 1 114 ? -6.826 -7.205 -4.119 1.00 74.56 114 SER A CA 1
ATOM 929 C C . SER A 1 114 ? -7.228 -8.254 -5.163 1.00 74.56 114 SER A C 1
ATOM 931 O O . SER A 1 114 ? -6.703 -8.258 -6.274 1.00 74.56 114 SER A O 1
ATOM 933 N N . ALA A 1 115 ? -8.227 -9.091 -4.858 1.00 76.50 115 ALA A N 1
ATOM 934 C CA . ALA A 1 115 ? -8.723 -10.101 -5.794 1.00 76.50 115 ALA A CA 1
ATOM 935 C C . ALA A 1 115 ? -9.302 -9.484 -7.084 1.00 76.50 115 ALA A C 1
ATOM 937 O O . ALA A 1 115 ? -9.085 -10.011 -8.174 1.00 76.50 115 ALA A O 1
ATOM 938 N N . LYS A 1 116 ? -9.985 -8.333 -6.989 1.00 65.69 116 LYS A N 1
ATOM 939 C CA . LYS A 1 116 ? -10.520 -7.607 -8.156 1.00 65.69 116 LYS A CA 1
ATOM 940 C C . LYS A 1 116 ? -9.451 -6.982 -9.056 1.00 65.69 116 LYS A C 1
ATOM 942 O O . LYS A 1 116 ? -9.745 -6.724 -10.217 1.00 65.69 116 LYS A O 1
ATOM 947 N N . ALA A 1 117 ? -8.237 -6.747 -8.561 1.00 59.31 117 ALA A N 1
ATOM 948 C CA . ALA A 1 117 ? -7.126 -6.277 -9.392 1.00 59.31 117 ALA A CA 1
ATOM 949 C C . ALA A 1 117 ? -6.502 -7.402 -10.243 1.00 59.31 117 ALA A C 1
ATOM 951 O O . ALA A 1 117 ? -5.725 -7.120 -11.152 1.00 59.31 117 ALA A O 1
ATOM 952 N N . ALA A 1 118 ? -6.848 -8.665 -9.961 1.00 55.62 118 ALA A N 1
ATOM 953 C CA . ALA A 1 118 ? -6.242 -9.849 -10.556 1.00 55.62 118 ALA A CA 1
ATOM 954 C C . ALA A 1 118 ? -7.136 -10.712 -11.480 1.00 55.62 118 ALA A C 1
ATOM 956 O O . ALA A 1 118 ? -6.801 -11.886 -11.651 1.00 55.62 118 ALA A O 1
ATOM 957 N N . PRO A 1 119 ? -8.213 -10.244 -12.150 1.00 51.78 119 PRO A N 1
ATOM 958 C CA . PRO A 1 119 ? -8.687 -10.966 -13.315 1.00 51.78 119 PRO A CA 1
ATOM 959 C C . PRO A 1 119 ? -7.719 -10.641 -14.453 1.00 51.78 119 PRO A C 1
ATOM 961 O O . PRO A 1 119 ? -7.918 -9.708 -15.233 1.00 51.78 119 PRO A O 1
ATOM 964 N N . GLN A 1 120 ? -6.644 -11.431 -14.539 1.00 51.69 120 GLN A N 1
ATOM 965 C CA . GLN A 1 120 ? -6.026 -11.734 -15.823 1.00 51.69 120 GLN A CA 1
ATOM 966 C C . GLN A 1 120 ? -7.191 -12.083 -16.745 1.00 51.69 120 GLN A C 1
ATOM 968 O O . GLN A 1 120 ? -7.858 -13.099 -16.548 1.00 51.69 120 GLN A O 1
ATOM 973 N N . ARG A 1 121 ? -7.511 -11.194 -17.688 1.00 47.09 121 ARG A N 1
ATOM 974 C CA . ARG A 1 121 ? -8.378 -11.552 -18.800 1.00 47.09 121 ARG A CA 1
ATOM 975 C C . ARG A 1 121 ? -7.649 -12.684 -19.506 1.00 47.09 121 ARG A C 1
ATOM 977 O O . ARG A 1 121 ? -6.801 -12.431 -20.357 1.00 47.09 121 ARG A O 1
ATOM 984 N N . THR A 1 122 ? -7.969 -13.922 -19.153 1.00 50.00 122 THR A N 1
ATOM 985 C CA . THR A 1 122 ? -7.827 -15.034 -20.075 1.00 50.00 122 THR A CA 1
ATOM 986 C C . THR A 1 122 ? -8.765 -14.675 -21.208 1.00 50.00 122 THR A C 1
ATOM 988 O O . THR A 1 122 ? -9.970 -14.900 -21.138 1.00 50.00 122 THR A O 1
ATOM 991 N N . ILE A 1 123 ? -8.224 -13.968 -22.200 1.00 53.66 123 ILE A N 1
ATOM 992 C CA . ILE A 1 123 ? -8.867 -13.795 -23.489 1.00 53.66 123 ILE A CA 1
ATOM 993 C C . ILE A 1 123 ? -9.187 -15.227 -23.916 1.00 53.66 123 ILE A C 1
ATOM 995 O O . ILE A 1 123 ? -8.244 -16.013 -24.050 1.00 53.66 123 ILE A O 1
ATOM 999 N N . PRO A 1 124 ? -10.466 -15.622 -24.054 1.00 48.84 124 PRO A N 1
ATOM 1000 C CA . PRO A 1 124 ? -10.765 -16.924 -24.607 1.00 48.84 124 PRO A CA 1
ATOM 1001 C C . PRO A 1 124 ? -10.157 -16.906 -26.002 1.00 48.84 124 PRO A C 1
ATOM 1003 O O . PRO A 1 124 ? -10.533 -16.091 -26.848 1.00 48.84 124 PRO A O 1
ATOM 1006 N N . GLN A 1 125 ? -9.132 -17.731 -26.187 1.00 52.09 125 GLN A N 1
ATOM 1007 C CA . GLN A 1 125 ? -8.446 -17.919 -27.447 1.00 52.09 125 GLN A CA 1
ATOM 1008 C C . GLN A 1 125 ? -9.503 -18.448 -28.415 1.00 52.09 125 GLN A C 1
ATOM 1010 O O . GLN A 1 125 ? -9.792 -19.641 -28.450 1.00 52.09 125 GLN A O 1
ATOM 1015 N N . ARG A 1 126 ? -10.175 -17.542 -29.138 1.00 45.03 126 ARG A N 1
ATOM 1016 C CA . ARG A 1 126 ? -11.058 -17.935 -30.229 1.00 45.03 126 ARG A CA 1
ATOM 1017 C C . ARG A 1 126 ? -10.178 -18.710 -31.193 1.00 45.03 126 ARG A C 1
ATOM 1019 O O . ARG A 1 126 ? -9.237 -18.149 -31.753 1.00 45.03 126 ARG A O 1
ATOM 1026 N N . ALA A 1 127 ? -10.476 -19.995 -31.344 1.00 53.66 127 ALA A N 1
ATOM 1027 C CA . ALA A 1 127 ? -9.952 -20.810 -32.417 1.00 53.66 127 ALA A CA 1
ATOM 1028 C C . ALA A 1 127 ? -10.326 -20.115 -33.732 1.00 53.66 127 ALA A C 1
ATOM 1030 O O . ALA A 1 127 ? -11.465 -20.181 -34.191 1.00 53.66 127 ALA A O 1
ATOM 1031 N N . SER A 1 128 ? -9.380 -19.366 -34.294 1.00 52.62 128 SER A N 1
ATOM 1032 C CA . SER A 1 128 ? -9.488 -18.833 -35.643 1.00 52.62 128 SER A CA 1
ATOM 1033 C C . SER A 1 128 ? -9.231 -20.003 -36.581 1.00 52.62 128 SER A C 1
ATOM 1035 O O . SER A 1 128 ? -8.096 -20.274 -36.972 1.00 52.62 128 SER A O 1
ATOM 1037 N N . GLY A 1 129 ? -10.289 -20.762 -36.863 1.00 55.88 129 GLY A N 1
ATOM 1038 C CA . GLY A 1 129 ? -10.325 -21.729 -37.950 1.00 55.88 129 GLY A CA 1
ATOM 1039 C C . GLY A 1 129 ? -10.284 -20.985 -39.278 1.00 55.88 129 GLY A C 1
ATOM 1040 O O . GLY A 1 129 ? -11.298 -20.857 -39.951 1.00 55.88 129 GLY A O 1
ATOM 1041 N N . MET A 1 130 ? -9.118 -20.446 -39.633 1.00 42.81 130 MET A N 1
ATOM 1042 C CA . MET A 1 130 ? -8.857 -19.929 -40.967 1.00 42.81 130 MET A CA 1
ATOM 1043 C C . MET A 1 130 ? -8.320 -21.096 -41.798 1.00 42.81 130 MET A C 1
ATOM 1045 O O . MET A 1 130 ? -7.114 -21.341 -41.852 1.00 42.81 130 MET A O 1
ATOM 1049 N N . THR A 1 131 ? -9.219 -21.852 -42.426 1.00 50.41 131 THR A N 1
ATOM 1050 C CA . THR A 1 131 ? -8.878 -22.760 -43.523 1.00 50.41 131 THR A CA 1
ATOM 1051 C C . THR A 1 131 ? -8.319 -21.921 -44.664 1.00 50.41 131 THR A C 1
ATOM 1053 O O . THR A 1 131 ? -9.037 -21.380 -45.499 1.00 50.41 131 THR A O 1
ATOM 1056 N N . ARG A 1 132 ? -6.996 -21.763 -44.680 1.00 45.50 132 ARG A N 1
ATOM 1057 C CA . ARG A 1 132 ? -6.283 -21.190 -45.815 1.00 45.50 132 ARG A CA 1
ATOM 1058 C C . ARG A 1 132 ? -6.249 -22.264 -46.899 1.00 45.50 132 ARG A C 1
ATOM 1060 O O . ARG A 1 132 ? -5.413 -23.164 -46.859 1.00 45.50 132 ARG A O 1
ATOM 1067 N N . THR A 1 133 ? -7.184 -22.197 -47.838 1.00 51.38 133 THR A N 1
ATOM 1068 C CA . THR A 1 133 ? -7.174 -23.011 -49.054 1.00 51.38 133 THR A CA 1
ATOM 1069 C C . THR A 1 133 ? -5.874 -22.710 -49.803 1.00 51.38 133 THR A C 1
ATOM 1071 O O . THR A 1 133 ? -5.700 -21.627 -50.360 1.00 51.38 133 THR A O 1
ATOM 1074 N N . ARG A 1 134 ? -4.906 -23.632 -49.748 1.00 46.25 134 ARG A N 1
ATOM 1075 C CA . ARG A 1 134 ? -3.734 -23.615 -50.631 1.00 46.25 134 ARG A CA 1
ATOM 1076 C C . ARG A 1 134 ? -4.232 -23.915 -52.049 1.00 46.25 134 ARG A C 1
ATOM 1078 O O . ARG A 1 134 ? -4.876 -24.948 -52.222 1.00 46.25 134 ARG A O 1
ATOM 1085 N N . PRO A 1 135 ? -3.922 -23.099 -53.066 1.00 45.75 135 PRO A N 1
ATOM 1086 C CA . PRO A 1 135 ? -4.016 -23.567 -54.436 1.00 45.75 135 PRO A CA 1
ATOM 1087 C C . PRO A 1 135 ? -2.889 -24.581 -54.652 1.00 45.75 135 PRO A C 1
ATOM 1089 O O . PRO A 1 135 ? -1.705 -24.242 -54.594 1.00 45.75 135 PRO A O 1
ATOM 1092 N N . THR A 1 136 ? -3.262 -25.842 -54.842 1.00 45.78 136 THR A N 1
ATOM 1093 C CA . THR A 1 136 ? -2.367 -26.908 -55.293 1.00 45.78 136 THR A CA 1
ATOM 1094 C C . THR A 1 136 ? -1.992 -26.626 -56.746 1.00 45.78 136 THR A C 1
ATOM 1096 O O . THR A 1 136 ? -2.821 -26.770 -57.641 1.00 45.78 136 THR A O 1
ATOM 1099 N N . ALA A 1 137 ? -0.754 -26.198 -56.984 1.00 45.53 137 ALA A N 1
ATOM 1100 C CA . ALA A 1 137 ? -0.192 -26.115 -58.326 1.00 45.53 137 ALA A CA 1
ATOM 1101 C C . ALA A 1 137 ? 0.148 -27.535 -58.805 1.00 45.53 137 ALA A C 1
ATOM 1103 O O . ALA A 1 137 ? 1.106 -28.146 -58.333 1.00 45.53 137 ALA A O 1
ATOM 1104 N N . LEU A 1 138 ? -0.674 -28.070 -59.707 1.00 54.50 138 LEU A N 1
ATOM 1105 C CA . LEU A 1 138 ? -0.383 -29.279 -60.477 1.00 54.50 138 LEU A CA 1
ATOM 1106 C C . LEU A 1 138 ? 0.713 -28.959 -61.510 1.00 54.50 138 LEU A C 1
ATOM 1108 O O . LEU A 1 138 ? 0.503 -28.062 -62.329 1.00 54.50 138 LEU A O 1
ATOM 1112 N N . PRO A 1 139 ? 1.860 -29.662 -61.531 1.00 43.09 139 PRO A N 1
ATOM 1113 C CA . PRO A 1 139 ? 2.779 -29.578 -62.652 1.00 43.09 139 PRO A CA 1
ATOM 1114 C C . PRO A 1 139 ? 2.269 -30.450 -63.806 1.00 43.09 139 PRO A C 1
ATOM 1116 O O . PRO A 1 139 ? 2.023 -31.648 -63.664 1.00 43.09 139 PRO A O 1
ATOM 1119 N N . VAL A 1 140 ? 2.100 -29.805 -64.956 1.00 40.03 140 VAL A N 1
ATOM 1120 C CA . VAL A 1 140 ? 1.751 -30.405 -66.243 1.00 40.03 140 VAL A CA 1
ATOM 1121 C C . VAL A 1 140 ? 2.846 -31.391 -66.670 1.00 40.03 140 VAL A C 1
ATOM 1123 O O . VAL A 1 140 ? 3.983 -31.004 -66.910 1.00 40.03 140 VAL A O 1
AT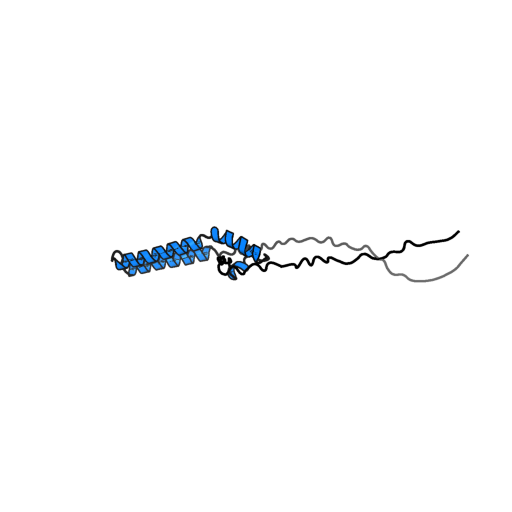OM 1126 N N . SER A 1 141 ? 2.464 -32.668 -66.737 1.00 39.09 141 SER A N 1
ATOM 1127 C CA . SER A 1 141 ? 2.887 -33.696 -67.699 1.00 39.09 141 SER A CA 1
ATOM 1128 C C . SER A 1 141 ? 4.316 -33.606 -68.268 1.00 39.09 141 SER A C 1
ATOM 1130 O O . SER A 1 141 ? 4.528 -33.073 -69.357 1.00 39.09 141 SER A O 1
ATOM 1132 N N . ALA A 1 142 ? 5.268 -34.279 -67.617 1.00 39.34 142 ALA A N 1
ATOM 1133 C CA . ALA A 1 142 ? 6.443 -34.822 -68.296 1.00 39.34 142 ALA A CA 1
ATOM 1134 C C . ALA A 1 142 ? 6.112 -36.247 -68.767 1.00 39.34 142 ALA A C 1
ATOM 1136 O O . ALA A 1 142 ? 6.175 -37.200 -67.991 1.00 39.34 142 ALA A O 1
ATOM 1137 N N . VAL A 1 143 ? 5.717 -36.388 -70.035 1.00 39.16 143 VAL A N 1
ATOM 1138 C CA . VAL A 1 143 ? 5.667 -37.695 -70.700 1.00 39.16 143 VAL A CA 1
ATOM 1139 C C . VAL A 1 143 ? 7.108 -38.139 -70.912 1.00 39.16 143 VAL A C 1
ATOM 1141 O O . VAL A 1 143 ? 7.843 -37.546 -71.698 1.00 39.16 143 VAL A O 1
ATOM 1144 N N . ALA A 1 144 ? 7.509 -39.176 -70.189 1.00 39.25 144 ALA A N 1
ATOM 1145 C CA . ALA A 1 144 ? 8.703 -39.939 -70.488 1.00 39.25 144 ALA A CA 1
ATOM 1146 C C . ALA A 1 144 ? 8.304 -41.302 -71.063 1.00 39.25 144 ALA A C 1
ATOM 1148 O O . ALA A 1 144 ? 7.327 -41.904 -70.622 1.00 39.25 144 ALA A O 1
ATOM 1149 N N . VAL A 1 145 ? 9.180 -41.786 -71.948 1.00 35.34 145 VAL A N 1
ATOM 1150 C CA . VAL A 1 145 ? 9.468 -43.184 -72.316 1.00 35.34 145 VAL A CA 1
ATOM 1151 C C . VAL A 1 145 ? 9.091 -43.581 -73.746 1.00 35.34 145 VAL A C 1
ATOM 1153 O O . VAL A 1 145 ? 7.929 -43.712 -74.112 1.00 35.34 145 VAL A O 1
ATOM 1156 N N . GLY A 1 146 ? 10.143 -43.892 -74.509 1.00 33.47 146 GLY A N 1
ATOM 1157 C CA . GLY A 1 146 ? 10.107 -44.741 -75.697 1.00 33.47 146 GLY A CA 1
ATOM 1158 C C . GLY A 1 146 ? 11.442 -44.714 -76.459 1.00 33.47 146 GLY A C 1
ATOM 1159 O O . GLY A 1 146 ? 11.702 -43.726 -77.139 1.00 33.47 146 GLY A O 1
ATOM 1160 N N . PRO A 1 147 ? 12.321 -45.731 -76.339 1.00 42.66 147 PRO A N 1
ATOM 1161 C CA . PRO A 1 147 ? 13.672 -45.699 -76.901 1.00 42.66 147 PRO A CA 1
ATOM 1162 C C . PRO A 1 147 ? 13.797 -46.359 -78.292 1.00 42.66 147 PRO A C 1
ATOM 1164 O O . PRO A 1 147 ? 13.158 -47.366 -78.561 1.00 42.66 147 PRO A O 1
ATOM 1167 N N . ARG A 1 148 ? 14.766 -45.844 -79.073 1.00 37.84 148 ARG A N 1
ATOM 1168 C CA . ARG A 1 148 ? 15.712 -46.552 -79.975 1.00 37.84 148 ARG A CA 1
ATOM 1169 C C . ARG A 1 148 ? 15.170 -47.301 -81.216 1.00 37.84 148 ARG A C 1
ATOM 1171 O O . ARG A 1 148 ? 14.573 -48.355 -81.069 1.00 37.84 148 ARG A O 1
ATOM 1178 N N . ALA A 1 149 ? 15.607 -46.879 -82.419 1.00 35.62 149 ALA A N 1
ATOM 1179 C CA . ALA A 1 149 ? 16.509 -47.627 -83.334 1.00 35.62 149 ALA A CA 1
ATOM 1180 C C . ALA A 1 149 ? 16.453 -47.150 -84.814 1.00 35.62 149 ALA A C 1
ATOM 1182 O O . ALA A 1 149 ? 15.383 -47.186 -85.400 1.00 35.62 149 ALA A O 1
ATOM 1183 N N . GLN A 1 150 ? 17.648 -46.875 -85.388 1.00 37.97 150 GLN A N 1
ATOM 1184 C CA . GLN A 1 150 ? 18.118 -47.144 -86.779 1.00 37.97 150 GLN A CA 1
ATOM 1185 C C . GLN A 1 150 ? 17.434 -46.396 -87.957 1.00 37.97 150 GLN A C 1
ATOM 1187 O O . GLN A 1 150 ? 16.251 -46.123 -87.897 1.00 37.97 150 GLN A O 1
ATOM 1192 N N . SER A 1 151 ? 18.027 -46.077 -89.117 1.00 40.75 151 SER A N 1
ATOM 1193 C CA . SER A 1 151 ? 19.371 -46.080 -89.731 1.00 40.75 151 SER A CA 1
ATOM 1194 C C . SER A 1 151 ? 19.153 -45.718 -91.225 1.00 40.75 151 SER A C 1
ATOM 1196 O O . SER A 1 151 ? 18.165 -46.190 -91.778 1.00 40.75 151 SER A O 1
ATOM 1198 N N . MET A 1 152 ? 20.094 -44.998 -91.869 1.00 36.28 152 MET A N 1
ATOM 1199 C CA . MET A 1 152 ? 20.240 -44.755 -93.336 1.00 36.28 152 MET A CA 1
ATOM 1200 C C . MET A 1 152 ? 19.148 -43.895 -94.013 1.00 36.28 152 MET A C 1
ATOM 1202 O O . MET A 1 152 ? 17.986 -43.968 -93.659 1.00 36.28 152 MET A O 1
ATOM 1206 N N . GLY A 1 153 ? 19.404 -43.037 -95.001 1.00 38.91 153 GLY A N 1
ATOM 1207 C CA . GLY A 1 153 ? 20.575 -42.775 -95.835 1.00 38.91 153 GLY A CA 1
ATOM 1208 C C . GLY A 1 153 ? 20.092 -42.401 -97.246 1.00 38.91 153 GLY A C 1
ATOM 1209 O O . GLY A 1 153 ? 19.387 -43.211 -97.842 1.00 38.91 153 GLY A O 1
ATOM 1210 N N . LEU A 1 154 ? 20.469 -41.198 -97.708 1.00 36.25 154 LEU A N 1
ATOM 1211 C CA . LEU A 1 154 ? 20.634 -40.651 -99.077 1.00 36.25 154 LEU A CA 1
ATOM 1212 C C . LEU A 1 154 ? 20.224 -39.175 -99.130 1.00 36.25 154 LEU A C 1
ATOM 1214 O O . LEU A 1 154 ? 19.072 -38.864 -98.762 1.00 36.25 154 LEU A O 1
#

Organism: Sus scrofa (NCBI:txid9823)

Solvent-accessible surface area (backbone atoms only — not comparable to full-atom values): 10539 Å² total; per-residue (Å²): 134,83,88,81,81,89,80,86,81,75,87,80,86,79,77,85,79,76,78,72,79,70,72,74,69,74,74,79,65,90,78,61,81,77,72,82,76,74,77,73,52,73,84,54,47,73,33,92,86,33,46,100,51,54,76,66,56,35,33,54,53,49,53,56,53,54,72,73,43,62,60,70,59,49,55,52,51,51,53,52,50,54,54,48,46,54,50,37,37,74,70,63,80,42,50,70,68,55,48,51,51,54,52,48,54,53,53,52,52,50,52,53,55,56,57,68,75,58,72,73,77,74,68,79,78,72,82,77,83,74,82,75,81,73,84,81,83,77,81,82,80,83,86,80,90,86,84,89,83,90,78,90,88,135

Foldseek 3Di:
DDYDDDDDDDDPPDDPPPPPPPPVPPDPPVDDPPDPQQDDDPVRCPDPVNDPDDPVVSSVVVVVVVVPDCVVVLVVVLVVVLVVLVVCCVVVVDPPVVSVVVNVVSVVVVVVVVVVVPPPPPPPPPPPPPPPDDPDDDDDDDDDDDDDDDDDDD